Protein AF-A0A164MFM6-F1 (afdb_monomer_lite)

pLDDT: mean 70.47, std 14.7, range [38.0, 97.12]

Foldseek 3Di:
DDPDPVVVVVVVVVLVVVVVVCCVVPPPPPPPVVSVVDDDDPPDDDDPDDPPPDPPVPDDDDDDDDDDDPVVVVVLCVVCVVLVHDSVVSVVLLVVLVVPPDPPDDPVNSVVVSVVPDDPPD

Sequence (122 aa):
MSRSKDDTAALARRASEVHAELLAAYGEDWPDHLWNDIRPDDDAVPVDLPPLESSDDVMVPFTAELRIPRAAYERLIARAEEAGLERDELLSEWITAEASADDTVSRDEILALLARRQPRTA

Structure (mmCIF, N/CA/C/O backbone):
data_AF-A0A164MFM6-F1
#
_entry.id   AF-A0A164MFM6-F1
#
loop_
_atom_site.group_PDB
_atom_site.id
_atom_site.type_symbol
_atom_site.label_atom_id
_atom_site.label_alt_id
_atom_site.label_comp_id
_atom_site.label_asym_id
_atom_site.label_entity_id
_atom_site.label_seq_id
_atom_site.pdbx_PDB_ins_code
_atom_site.Cartn_x
_atom_site.Cartn_y
_atom_site.Cartn_z
_atom_site.occupancy
_atom_site.B_iso_or_equiv
_atom_site.auth_seq_id
_atom_site.auth_comp_id
_atom_site.auth_asym_id
_atom_site.auth_atom_id
_atom_site.pdbx_PDB_model_num
ATOM 1 N N . MET A 1 1 ? 34.335 11.923 -47.492 1.00 46.66 1 MET A N 1
ATOM 2 C CA . MET A 1 1 ? 33.486 12.035 -46.290 1.00 46.66 1 MET A CA 1
ATOM 3 C C . MET A 1 1 ? 32.034 11.803 -46.687 1.00 46.66 1 MET A C 1
ATOM 5 O O . MET A 1 1 ? 31.356 12.748 -47.061 1.00 46.66 1 MET A O 1
ATOM 9 N N . SER A 1 2 ? 31.580 10.552 -46.635 1.00 50.47 2 SER A N 1
ATOM 10 C CA . SER A 1 2 ? 30.169 10.183 -46.796 1.00 50.47 2 SER A CA 1
ATOM 11 C C . SER A 1 2 ? 29.868 9.135 -45.730 1.00 50.47 2 SER A C 1
ATOM 13 O O . SER A 1 2 ? 29.959 7.946 -46.005 1.00 50.47 2 SER A O 1
ATOM 15 N N . ARG A 1 3 ? 29.614 9.575 -44.489 1.00 52.09 3 ARG A N 1
ATOM 16 C CA . ARG A 1 3 ? 28.933 8.717 -43.507 1.00 52.09 3 ARG A CA 1
ATOM 17 C C . ARG A 1 3 ? 27.535 8.494 -44.076 1.00 52.09 3 ARG A C 1
ATOM 19 O O . ARG A 1 3 ? 26.834 9.468 -44.359 1.00 52.09 3 ARG A O 1
ATOM 26 N N . SER A 1 4 ? 27.264 7.249 -44.453 1.00 55.53 4 SER A N 1
ATOM 27 C CA . SER A 1 4 ? 26.206 6.901 -45.393 1.00 55.53 4 SER A CA 1
ATOM 28 C C . SER A 1 4 ? 24.847 7.146 -44.747 1.00 55.53 4 SER A C 1
ATOM 30 O O . SER A 1 4 ? 24.662 6.858 -43.568 1.00 55.53 4 SER A O 1
ATOM 32 N N . LYS A 1 5 ? 23.867 7.633 -45.517 1.00 56.69 5 LYS A N 1
ATOM 33 C CA . LYS A 1 5 ? 22.455 7.667 -45.086 1.00 56.69 5 LYS A CA 1
ATOM 34 C C . LYS A 1 5 ? 21.973 6.289 -44.607 1.00 56.69 5 LYS A C 1
ATOM 36 O O . LYS A 1 5 ? 21.053 6.217 -43.798 1.00 56.69 5 LYS A O 1
ATOM 41 N N . ASP A 1 6 ? 22.619 5.230 -45.088 1.00 60.97 6 ASP A N 1
ATOM 42 C CA . ASP A 1 6 ? 22.355 3.849 -44.701 1.00 60.97 6 ASP A CA 1
ATOM 43 C C . ASP A 1 6 ? 22.741 3.562 -43.242 1.00 60.97 6 ASP A C 1
ATOM 45 O O . ASP A 1 6 ? 21.993 2.872 -42.553 1.00 60.97 6 ASP A O 1
ATOM 49 N N . ASP A 1 7 ? 23.825 4.158 -42.730 1.00 61.69 7 ASP A N 1
ATOM 50 C CA . ASP A 1 7 ? 24.258 3.976 -41.335 1.00 61.69 7 ASP A CA 1
ATOM 51 C C . ASP A 1 7 ? 23.264 4.639 -40.373 1.00 61.69 7 ASP A C 1
ATOM 53 O O . ASP A 1 7 ? 22.896 4.078 -39.345 1.00 61.69 7 ASP A O 1
ATOM 57 N N . THR A 1 8 ? 22.748 5.815 -40.744 1.00 60.34 8 THR A N 1
ATOM 58 C CA . THR A 1 8 ? 21.744 6.537 -39.945 1.00 60.34 8 THR A CA 1
ATOM 59 C C . THR A 1 8 ? 20.392 5.819 -39.941 1.00 60.34 8 THR A C 1
ATOM 61 O O . THR A 1 8 ? 19.705 5.793 -38.922 1.00 60.34 8 THR A O 1
ATOM 64 N N . ALA A 1 9 ? 20.005 5.206 -41.064 1.00 69.75 9 ALA A N 1
ATOM 65 C CA . ALA A 1 9 ? 18.780 4.415 -41.159 1.00 69.75 9 ALA A CA 1
ATOM 66 C C . ALA A 1 9 ? 18.881 3.087 -40.387 1.00 69.75 9 ALA A C 1
ATOM 68 O O . ALA A 1 9 ? 17.906 2.664 -39.762 1.00 69.75 9 ALA A O 1
ATOM 69 N N . ALA A 1 10 ? 20.055 2.448 -40.396 1.00 70.00 10 ALA A N 1
ATOM 70 C CA . ALA A 1 10 ? 20.328 1.256 -39.599 1.00 70.00 10 ALA A CA 1
ATOM 71 C C . ALA A 1 10 ? 20.304 1.563 -38.092 1.00 70.00 10 ALA A C 1
ATOM 73 O O . ALA A 1 10 ? 19.692 0.817 -37.328 1.00 70.00 10 ALA A O 1
ATOM 74 N N . LEU A 1 11 ? 20.879 2.698 -37.679 1.00 65.69 11 LEU A N 1
ATOM 75 C CA . LEU A 1 11 ? 20.837 3.178 -36.296 1.00 65.69 11 LEU A CA 1
ATOM 76 C C . LEU A 1 11 ? 19.398 3.444 -35.829 1.00 65.69 11 LEU A C 1
ATOM 78 O O . LEU A 1 11 ? 18.997 2.992 -34.761 1.00 65.69 11 LEU A O 1
ATOM 82 N N . ALA A 1 12 ? 18.596 4.124 -36.655 1.00 68.88 12 ALA A N 1
ATOM 83 C CA . ALA A 1 12 ? 17.199 4.418 -36.341 1.00 68.88 12 ALA A CA 1
ATOM 84 C C . ALA A 1 12 ? 16.348 3.144 -36.201 1.00 68.88 12 ALA A C 1
ATOM 86 O O . ALA A 1 12 ? 15.500 3.065 -35.314 1.00 68.88 12 ALA A O 1
ATOM 87 N N . ARG A 1 13 ? 16.597 2.128 -37.040 1.00 73.62 13 ARG A N 1
ATOM 88 C CA . ARG A 1 13 ? 15.955 0.812 -36.902 1.00 73.62 13 ARG A CA 1
ATOM 89 C C . ARG A 1 13 ? 16.326 0.136 -35.591 1.00 73.62 13 ARG A C 1
ATOM 91 O O . ARG A 1 13 ? 15.434 -0.274 -34.861 1.00 73.62 13 ARG A O 1
ATOM 98 N N . ARG A 1 14 ? 17.618 0.089 -35.269 1.00 69.69 14 ARG A N 1
ATOM 99 C CA . ARG A 1 14 ? 18.115 -0.559 -34.052 1.00 69.69 14 ARG A CA 1
ATOM 100 C C . ARG A 1 14 ? 17.609 0.130 -32.784 1.00 69.69 14 ARG A C 1
ATOM 102 O O . ARG A 1 14 ? 17.203 -0.541 -31.845 1.00 69.69 14 ARG A O 1
ATOM 109 N N . ALA A 1 15 ? 17.556 1.461 -32.780 1.00 69.12 15 ALA A N 1
ATOM 110 C CA . ALA A 1 15 ? 16.955 2.231 -31.695 1.00 69.12 15 ALA A CA 1
ATOM 111 C C . ALA A 1 15 ? 15.452 1.928 -31.546 1.00 69.12 15 ALA A C 1
ATOM 113 O O . ALA A 1 15 ? 14.964 1.759 -30.434 1.00 69.12 15 ALA A O 1
ATOM 114 N N . SER A 1 16 ? 14.723 1.799 -32.660 1.00 71.88 16 SER A N 1
ATOM 115 C CA . SER A 1 16 ? 13.300 1.442 -32.638 1.00 71.88 16 SER A CA 1
ATOM 116 C C . SER A 1 16 ? 13.042 0.012 -32.154 1.00 71.88 16 SER A C 1
ATOM 118 O O . SER A 1 16 ? 12.014 -0.225 -31.525 1.00 71.88 16 SER A O 1
ATOM 120 N N . GLU A 1 17 ? 13.934 -0.932 -32.456 1.00 78.94 17 GLU A N 1
ATOM 121 C CA . GLU A 1 17 ? 13.852 -2.323 -31.989 1.00 78.94 17 GLU A CA 1
ATOM 122 C C . GLU A 1 17 ? 14.090 -2.401 -30.476 1.00 78.94 17 GLU A C 1
ATOM 124 O O . GLU A 1 17 ? 13.264 -2.963 -29.763 1.00 78.94 17 GLU A O 1
ATOM 129 N N . VAL A 1 18 ? 15.129 -1.727 -29.969 1.00 73.00 18 VAL A N 1
ATOM 130 C CA . VAL A 1 18 ? 15.401 -1.625 -28.523 1.00 73.00 18 VAL A CA 1
ATOM 131 C C . VAL A 1 18 ? 14.237 -0.962 -27.784 1.00 73.00 18 VAL A C 1
ATOM 133 O O . VAL A 1 18 ? 13.828 -1.427 -26.726 1.00 73.00 18 VAL A O 1
ATOM 136 N N . HIS A 1 19 ? 13.655 0.096 -28.349 1.00 66.62 19 HIS A N 1
ATOM 137 C CA . HIS A 1 19 ? 12.483 0.752 -27.770 1.00 66.62 19 HIS A CA 1
ATOM 138 C C . HIS A 1 19 ? 11.270 -0.186 -27.681 1.00 66.62 19 HIS A C 1
ATOM 140 O O . HIS A 1 19 ? 10.581 -0.214 -26.665 1.00 66.62 19 HIS A O 1
ATOM 146 N N . ALA A 1 20 ? 11.022 -0.980 -28.726 1.00 75.31 20 ALA A N 1
ATOM 147 C CA . ALA A 1 20 ? 9.937 -1.955 -28.725 1.00 75.31 20 ALA A CA 1
ATOM 148 C C . ALA A 1 20 ? 10.168 -3.076 -27.696 1.00 75.31 20 ALA A C 1
ATOM 150 O O . ALA A 1 20 ? 9.217 -3.497 -27.043 1.00 75.31 20 ALA A O 1
ATOM 151 N N . GLU A 1 21 ? 11.412 -3.529 -27.519 1.00 73.44 21 GLU A N 1
ATOM 152 C CA . GLU A 1 21 ? 11.780 -4.507 -26.487 1.00 73.44 21 GLU A CA 1
ATOM 153 C C . GLU A 1 21 ? 11.593 -3.947 -25.070 1.00 73.44 21 GLU A C 1
ATOM 155 O O . GLU A 1 21 ? 11.041 -4.633 -24.212 1.00 73.44 21 GLU A O 1
ATOM 160 N N . LEU A 1 22 ? 11.978 -2.688 -24.832 1.00 67.50 22 LEU A N 1
ATOM 161 C CA . LEU A 1 22 ? 11.794 -2.017 -23.541 1.00 67.50 22 LEU A CA 1
ATOM 162 C C . LEU A 1 22 ? 10.310 -1.818 -23.207 1.00 67.50 22 LEU A C 1
ATOM 164 O O . LEU A 1 22 ? 9.888 -2.150 -22.102 1.00 67.50 22 LEU A O 1
ATOM 168 N N . LEU A 1 23 ? 9.496 -1.364 -24.164 1.00 69.94 23 LEU A N 1
ATOM 169 C CA . LEU A 1 23 ? 8.045 -1.253 -23.975 1.00 69.94 23 LEU A CA 1
ATOM 170 C C . LEU A 1 23 ? 7.384 -2.618 -23.744 1.00 69.94 23 LEU A C 1
ATOM 172 O O . LEU A 1 23 ? 6.470 -2.730 -22.931 1.00 69.94 23 LEU A O 1
ATOM 176 N N . ALA A 1 24 ? 7.847 -3.669 -24.427 1.00 72.88 24 ALA A N 1
ATOM 177 C CA . ALA A 1 24 ? 7.333 -5.022 -24.228 1.00 72.88 24 ALA A CA 1
ATOM 178 C C . ALA A 1 24 ? 7.707 -5.603 -22.853 1.00 72.88 24 ALA A C 1
ATOM 180 O O . ALA A 1 24 ? 6.934 -6.384 -22.300 1.00 72.88 24 ALA A O 1
ATOM 181 N N . ALA A 1 25 ? 8.871 -5.236 -22.309 1.00 68.25 25 ALA A N 1
ATOM 182 C CA . ALA A 1 25 ? 9.353 -5.715 -21.016 1.00 68.25 25 ALA A CA 1
ATOM 183 C C . ALA A 1 25 ? 8.792 -4.926 -19.818 1.00 68.25 25 ALA A C 1
ATOM 185 O O . ALA A 1 25 ? 8.516 -5.528 -18.784 1.00 68.25 25 ALA A O 1
ATOM 186 N N . TYR A 1 26 ? 8.621 -3.605 -19.949 1.00 67.25 26 TYR A N 1
ATOM 187 C CA . TYR A 1 26 ? 8.269 -2.706 -18.839 1.00 67.25 26 TYR A CA 1
ATOM 188 C C . TYR A 1 26 ? 6.866 -2.077 -18.943 1.00 67.25 26 TYR A C 1
ATOM 190 O O . TYR A 1 26 ? 6.417 -1.446 -17.990 1.00 67.25 26 TYR A O 1
ATOM 198 N N . GLY A 1 27 ? 6.141 -2.283 -20.050 1.00 65.69 27 GLY A N 1
ATOM 199 C CA . GLY A 1 27 ? 4.751 -1.844 -20.218 1.00 65.69 27 GLY A CA 1
ATOM 200 C C . GLY A 1 27 ? 4.566 -0.327 -20.368 1.00 65.69 27 GLY A C 1
ATOM 201 O O . GLY A 1 27 ? 5.515 0.412 -20.622 1.00 65.69 27 GLY A O 1
ATOM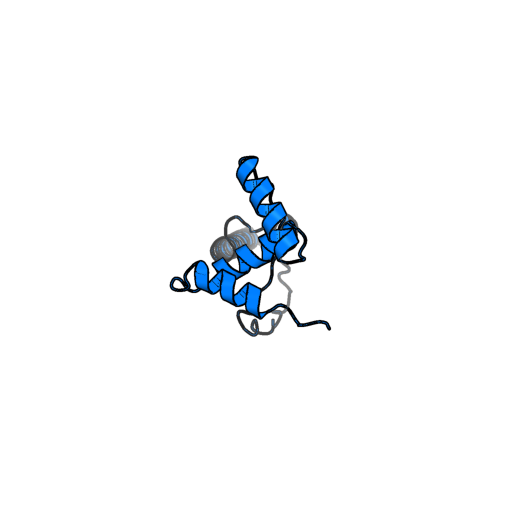 202 N N . GLU A 1 28 ? 3.320 0.140 -20.216 1.00 60.06 28 GLU A N 1
ATOM 203 C CA . GLU A 1 28 ? 2.938 1.567 -20.307 1.00 60.06 28 GLU A CA 1
ATOM 204 C C . GLU A 1 28 ? 3.529 2.438 -19.181 1.00 60.06 28 GLU A C 1
ATOM 206 O O . GLU A 1 28 ? 3.520 3.662 -19.286 1.00 60.06 28 GLU A O 1
ATOM 211 N N . ASP A 1 29 ? 4.072 1.817 -18.129 1.00 59.53 29 ASP A N 1
ATOM 212 C CA . ASP A 1 29 ? 4.752 2.506 -17.027 1.00 59.53 29 ASP A CA 1
ATOM 213 C C . ASP A 1 29 ? 6.198 2.898 -17.375 1.00 59.53 29 ASP A C 1
ATOM 215 O O . ASP A 1 29 ? 6.868 3.572 -16.585 1.00 59.53 29 ASP A O 1
ATOM 219 N N . TRP A 1 30 ? 6.699 2.507 -18.556 1.00 60.56 30 TRP A N 1
ATOM 220 C CA . TRP A 1 30 ? 7.990 2.981 -19.033 1.00 60.56 30 TRP A CA 1
ATOM 221 C C . TRP A 1 30 ? 7.947 4.507 -19.217 1.00 60.56 30 TRP A C 1
ATOM 223 O O . TRP A 1 30 ? 7.114 5.029 -19.960 1.00 60.56 30 TRP A O 1
ATOM 233 N N . PRO A 1 31 ? 8.844 5.265 -18.570 1.00 63.75 31 PRO A N 1
ATOM 234 C CA . PRO A 1 31 ? 8.869 6.709 -18.718 1.00 63.75 31 PRO A CA 1
ATOM 235 C C . PRO A 1 31 ? 9.359 7.095 -20.121 1.00 63.75 31 PRO A C 1
ATOM 237 O O . PRO A 1 31 ? 10.554 7.290 -20.344 1.00 63.75 31 PRO A O 1
ATOM 240 N N . ASP A 1 32 ? 8.420 7.297 -21.050 1.00 62.09 32 ASP A N 1
ATOM 241 C CA . ASP A 1 32 ? 8.661 7.737 -22.437 1.00 62.09 32 ASP A CA 1
ATOM 242 C C . ASP A 1 32 ? 9.593 8.958 -22.536 1.00 62.09 32 ASP A C 1
ATOM 244 O O . ASP A 1 32 ? 10.319 9.141 -23.514 1.00 62.09 32 ASP A O 1
ATOM 248 N N . HIS A 1 33 ? 9.613 9.807 -21.504 1.00 61.56 33 HIS A N 1
ATOM 249 C CA . HIS A 1 33 ? 10.486 10.975 -21.453 1.00 61.56 33 HIS A CA 1
ATOM 250 C C . HIS A 1 33 ? 11.980 10.627 -21.347 1.00 61.56 33 HIS A C 1
ATOM 252 O O . HIS A 1 33 ? 12.787 11.396 -21.864 1.00 61.56 33 HIS A O 1
ATOM 258 N N . LEU A 1 34 ? 12.354 9.479 -20.764 1.00 59.81 34 LEU A N 1
ATOM 259 C CA . LEU A 1 34 ? 13.752 9.029 -20.707 1.00 59.81 34 LEU A CA 1
ATOM 260 C C . LEU A 1 34 ? 14.300 8.694 -22.097 1.00 59.81 34 LEU A C 1
ATOM 262 O O . LEU A 1 34 ? 15.492 8.861 -22.341 1.00 59.81 34 LEU A O 1
ATOM 266 N N . TRP A 1 35 ? 13.437 8.288 -23.034 1.00 61.66 35 TRP A N 1
ATOM 267 C CA . TRP A 1 35 ? 13.843 8.002 -24.410 1.00 61.66 35 TRP A CA 1
ATOM 268 C C . TRP A 1 35 ? 14.382 9.235 -25.139 1.00 61.66 35 TRP A C 1
ATOM 270 O O . TRP A 1 35 ? 15.304 9.128 -25.945 1.00 61.66 35 TRP A O 1
ATOM 280 N N . ASN A 1 36 ? 13.864 10.422 -24.811 1.00 63.06 36 ASN A N 1
ATOM 281 C CA . ASN A 1 36 ? 14.306 11.675 -25.427 1.00 63.06 36 ASN A CA 1
ATOM 282 C C . ASN A 1 36 ? 15.726 12.084 -25.003 1.00 63.06 36 ASN A C 1
ATOM 284 O O . ASN A 1 36 ? 16.396 12.810 -25.741 1.00 63.06 36 ASN A O 1
ATOM 288 N N . ASP A 1 37 ? 16.185 11.604 -23.845 1.00 59.75 37 ASP A N 1
ATOM 289 C CA . ASP A 1 37 ? 17.507 11.907 -23.293 1.00 59.75 37 ASP A CA 1
ATOM 290 C C . ASP A 1 37 ? 18.546 10.816 -23.603 1.00 59.75 37 ASP A C 1
ATOM 292 O O . ASP A 1 37 ? 19.749 11.034 -23.423 1.00 59.75 37 ASP A O 1
ATOM 296 N N . ILE A 1 38 ? 18.115 9.662 -24.127 1.00 63.03 38 ILE A N 1
ATOM 297 C CA . ILE A 1 38 ? 19.020 8.594 -24.551 1.00 63.03 38 ILE A CA 1
ATOM 298 C C . ILE A 1 38 ? 19.773 9.041 -25.805 1.00 63.03 38 ILE A C 1
ATOM 300 O O . ILE A 1 38 ? 19.228 9.171 -26.902 1.00 63.03 38 ILE A O 1
ATOM 304 N N . ARG A 1 39 ? 21.080 9.243 -25.641 1.00 63.59 39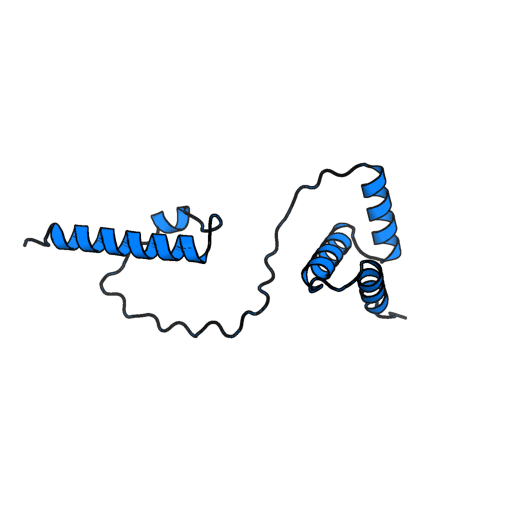 ARG A N 1
ATOM 305 C CA . ARG A 1 39 ? 22.018 9.383 -26.753 1.00 63.59 39 ARG A CA 1
ATOM 306 C C . ARG A 1 39 ? 22.757 8.059 -26.918 1.00 63.59 39 ARG A C 1
ATOM 308 O O . ARG A 1 39 ? 23.585 7.756 -26.061 1.00 63.59 39 ARG A O 1
ATOM 315 N N . PRO A 1 40 ? 22.462 7.266 -27.964 1.00 60.72 40 PRO A N 1
ATOM 316 C CA . PRO A 1 40 ? 23.231 6.062 -28.231 1.00 60.72 40 PRO A CA 1
ATOM 317 C C . PRO A 1 40 ? 24.684 6.456 -28.509 1.00 60.72 40 PRO A C 1
ATOM 319 O O . PRO A 1 40 ? 24.953 7.314 -29.352 1.00 60.72 40 PRO A O 1
ATOM 322 N N . ASP A 1 41 ? 25.599 5.865 -27.749 1.00 69.88 41 ASP A N 1
ATOM 323 C CA . ASP A 1 41 ? 27.037 5.989 -27.950 1.00 69.88 41 ASP A CA 1
ATOM 324 C C . ASP A 1 41 ? 27.521 4.742 -28.696 1.00 69.88 41 ASP A C 1
ATOM 326 O O . ASP A 1 41 ? 27.554 3.644 -28.140 1.00 69.88 41 ASP A O 1
ATOM 330 N N . ASP A 1 42 ? 27.845 4.913 -29.979 1.00 64.00 42 ASP A N 1
ATOM 331 C CA . ASP A 1 42 ? 28.276 3.828 -30.869 1.00 64.00 42 ASP A CA 1
ATOM 332 C C . ASP A 1 42 ? 29.658 3.260 -30.494 1.00 64.00 42 ASP A C 1
ATOM 334 O O . ASP A 1 42 ? 30.001 2.157 -30.924 1.00 64.00 42 ASP A O 1
ATOM 338 N N . ASP A 1 43 ? 30.436 3.988 -29.686 1.00 69.75 43 ASP A N 1
ATOM 339 C CA . ASP A 1 43 ? 31.757 3.573 -29.207 1.00 69.75 43 ASP A CA 1
ATOM 340 C C . ASP A 1 43 ? 31.705 2.994 -27.777 1.00 69.75 43 ASP A C 1
ATOM 342 O O . ASP A 1 43 ? 32.740 2.620 -27.211 1.00 69.75 43 ASP A O 1
ATOM 346 N N . ALA A 1 44 ? 30.512 2.896 -27.177 1.00 67.25 44 ALA A N 1
ATOM 347 C CA . ALA A 1 44 ? 30.353 2.370 -25.829 1.00 67.25 44 ALA A CA 1
ATOM 348 C C . ALA A 1 44 ? 30.738 0.886 -25.760 1.00 67.25 44 ALA A C 1
ATOM 350 O O . ALA A 1 44 ? 30.204 0.022 -26.460 1.00 67.25 44 ALA A O 1
ATOM 351 N N . VAL A 1 45 ? 31.665 0.579 -24.854 1.00 65.81 45 VAL A N 1
ATOM 352 C CA . VAL A 1 45 ? 32.027 -0.800 -24.522 1.00 65.81 45 VAL A CA 1
ATOM 353 C C . VAL A 1 45 ? 30.831 -1.454 -23.814 1.00 65.81 45 VAL A C 1
ATOM 355 O O . VAL A 1 45 ? 30.234 -0.805 -22.951 1.00 65.81 45 VAL A O 1
ATOM 358 N N . PRO A 1 46 ? 30.476 -2.715 -24.137 1.00 67.81 46 PRO A N 1
ATOM 359 C CA . PRO A 1 46 ? 29.407 -3.430 -23.450 1.00 67.81 46 PRO A CA 1
ATOM 360 C C . PRO A 1 46 ? 29.579 -3.350 -21.933 1.00 67.81 46 PRO A C 1
ATOM 362 O O . PRO A 1 46 ? 30.625 -3.726 -21.400 1.00 67.81 46 PRO A O 1
ATOM 365 N N . VAL A 1 47 ? 28.560 -2.833 -21.250 1.00 67.75 47 VAL A N 1
ATOM 366 C CA . VAL A 1 47 ? 28.538 -2.799 -19.789 1.00 67.75 47 VAL A CA 1
ATOM 367 C C . VAL A 1 47 ? 28.131 -4.185 -19.315 1.00 67.75 47 VAL A C 1
ATOM 369 O O . VAL A 1 47 ? 27.018 -4.631 -19.587 1.00 67.75 47 VAL A O 1
ATOM 372 N N . ASP A 1 48 ? 29.045 -4.865 -18.628 1.00 61.00 48 ASP A N 1
ATOM 373 C CA . ASP A 1 48 ? 28.752 -6.133 -17.966 1.00 61.00 48 ASP A CA 1
ATOM 374 C C . ASP A 1 48 ? 27.929 -5.821 -16.713 1.00 61.00 48 ASP A C 1
ATOM 376 O O . ASP A 1 48 ? 28.458 -5.434 -15.667 1.00 61.00 48 ASP A O 1
ATOM 380 N N . LEU A 1 49 ? 26.606 -5.851 -16.868 1.00 62.88 49 LEU A N 1
ATOM 381 C CA . LEU A 1 49 ? 25.694 -5.694 -15.749 1.00 62.88 49 LEU A CA 1
ATOM 382 C C . LEU A 1 49 ? 25.665 -7.019 -14.987 1.00 62.88 49 LEU A C 1
ATOM 384 O O . LEU A 1 49 ? 25.469 -8.064 -15.616 1.00 62.88 49 LEU A O 1
ATOM 388 N N . PRO A 1 50 ? 25.835 -7.004 -13.653 1.00 53.12 50 PRO A N 1
ATOM 389 C CA . PRO A 1 50 ? 25.614 -8.211 -12.882 1.00 53.12 50 PRO A CA 1
ATOM 390 C C . PRO A 1 50 ? 24.197 -8.720 -13.189 1.00 53.12 50 PRO A C 1
ATOM 392 O O . PRO A 1 50 ? 23.271 -7.905 -13.296 1.00 53.12 50 PRO A O 1
ATOM 395 N N . PRO A 1 51 ? 24.011 -10.040 -13.376 1.00 57.59 51 PRO A N 1
ATOM 396 C CA . PRO A 1 51 ? 22.674 -10.599 -13.487 1.00 57.59 51 PRO A CA 1
ATOM 397 C C . PRO A 1 51 ? 21.879 -10.130 -12.271 1.00 57.59 51 PRO A C 1
ATOM 399 O O . PRO A 1 51 ? 22.421 -10.120 -11.168 1.00 57.59 51 PRO A O 1
ATOM 402 N N . LEU A 1 52 ? 20.632 -9.700 -12.486 1.00 55.84 52 LEU A N 1
ATOM 403 C CA . LEU A 1 52 ? 19.731 -9.344 -11.392 1.00 55.84 52 LEU A CA 1
ATOM 404 C C . LEU A 1 52 ? 19.672 -10.554 -10.453 1.00 55.84 52 LEU A C 1
ATOM 406 O O . LEU A 1 52 ? 19.102 -11.592 -10.800 1.00 55.84 52 LEU A O 1
ATOM 410 N N . GLU A 1 53 ? 20.373 -10.460 -9.324 1.00 52.94 53 GLU A N 1
ATOM 411 C CA . GLU A 1 53 ? 20.339 -11.481 -8.291 1.00 52.94 53 GLU A CA 1
ATOM 412 C C . GLU A 1 53 ? 18.925 -11.450 -7.727 1.00 52.94 53 GLU A C 1
ATOM 414 O O . GLU A 1 53 ? 18.542 -10.476 -7.093 1.00 52.94 53 GLU A O 1
ATOM 419 N N . SER A 1 54 ? 18.165 -12.495 -8.059 1.00 50.75 54 SER A N 1
ATOM 420 C CA . SER A 1 54 ? 16.793 -12.757 -7.632 1.00 50.75 54 SER A CA 1
ATOM 421 C C . SER A 1 54 ? 15.743 -11.690 -7.966 1.00 50.75 54 SER A C 1
ATOM 423 O O . SER A 1 54 ? 15.955 -10.485 -8.020 1.00 50.75 54 SER A O 1
ATOM 425 N N . SER A 1 55 ? 14.530 -12.182 -8.195 1.00 53.25 55 SER A N 1
ATOM 426 C CA . SER A 1 55 ? 13.281 -11.437 -8.083 1.00 53.25 55 SER A CA 1
ATOM 427 C C . SER A 1 55 ? 13.062 -11.009 -6.627 1.00 53.25 55 SER A C 1
ATOM 429 O O . SER A 1 55 ? 12.095 -11.434 -5.998 1.00 53.25 55 SER A O 1
ATOM 431 N N . ASP A 1 56 ? 14.008 -10.276 -6.047 1.00 51.03 56 ASP A N 1
ATOM 432 C CA . ASP A 1 56 ? 13.800 -9.658 -4.750 1.00 51.03 56 ASP A CA 1
ATOM 433 C C . ASP A 1 56 ? 12.567 -8.771 -4.904 1.00 51.03 56 ASP A C 1
ATOM 435 O O . ASP A 1 56 ? 12.500 -7.973 -5.841 1.00 51.03 56 ASP A O 1
ATOM 439 N N . ASP A 1 57 ? 11.565 -8.974 -4.046 1.00 57.22 57 ASP A N 1
ATOM 440 C CA . ASP A 1 57 ? 10.343 -8.176 -4.015 1.00 57.22 57 ASP A CA 1
ATOM 441 C C . ASP A 1 57 ? 10.731 -6.701 -3.847 1.00 57.22 57 ASP A C 1
ATOM 443 O O . ASP A 1 57 ? 10.959 -6.201 -2.741 1.00 57.22 57 ASP A O 1
ATOM 447 N N . VAL A 1 58 ? 10.878 -5.996 -4.971 1.00 64.88 58 VAL A N 1
ATOM 448 C CA . VAL A 1 58 ? 11.207 -4.577 -4.974 1.00 64.88 58 VAL A CA 1
ATOM 449 C C . VAL A 1 58 ? 9.963 -3.850 -4.493 1.00 64.88 58 VAL A C 1
ATOM 451 O O . VAL A 1 58 ? 9.000 -3.666 -5.234 1.00 64.88 58 VAL A O 1
ATOM 454 N N . MET A 1 59 ? 9.981 -3.438 -3.228 1.00 65.19 59 MET A N 1
ATOM 455 C CA . MET A 1 59 ? 8.906 -2.645 -2.647 1.00 65.19 59 MET A CA 1
ATOM 456 C C . MET A 1 59 ? 8.873 -1.271 -3.322 1.00 65.19 59 MET A C 1
ATOM 458 O O . MET A 1 59 ? 9.745 -0.431 -3.089 1.00 65.19 59 MET A O 1
ATOM 462 N N . VAL A 1 60 ? 7.859 -1.033 -4.153 1.00 75.06 60 VAL A 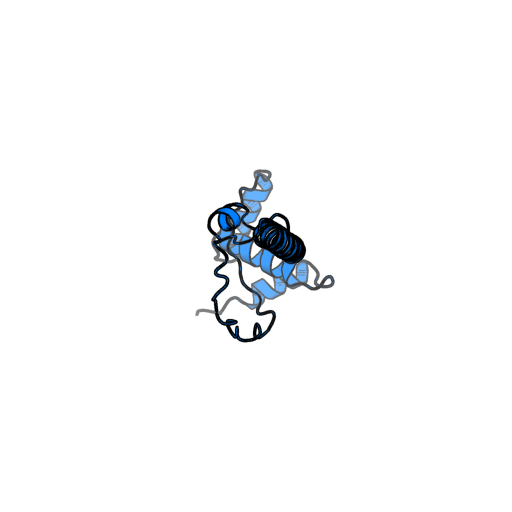N 1
ATOM 463 C CA . VAL A 1 60 ? 7.629 0.263 -4.801 1.00 75.06 60 VAL A CA 1
ATOM 464 C C . VAL A 1 60 ? 6.615 1.060 -3.974 1.00 75.06 60 VAL A C 1
ATOM 466 O O . VAL A 1 60 ? 5.439 0.692 -3.937 1.00 75.06 60 VAL A O 1
ATOM 469 N N . PRO A 1 61 ? 7.020 2.154 -3.298 1.00 76.44 61 PRO A N 1
ATOM 470 C CA . PRO A 1 61 ? 6.071 3.007 -2.602 1.00 76.44 61 PRO A CA 1
ATOM 471 C C . PRO A 1 61 ? 5.251 3.808 -3.619 1.00 76.44 61 PRO A C 1
ATOM 473 O O . PRO A 1 61 ? 5.809 4.481 -4.486 1.00 76.44 61 PRO A O 1
ATOM 476 N N . PHE A 1 62 ? 3.927 3.789 -3.483 1.00 81.31 62 PHE A N 1
ATOM 477 C CA . PHE A 1 62 ? 3.036 4.655 -4.251 1.00 81.31 62 PHE A CA 1
ATOM 478 C C . PHE A 1 62 ? 1.953 5.253 -3.352 1.00 81.31 62 PHE A C 1
ATOM 480 O O . PHE A 1 62 ? 1.564 4.670 -2.341 1.00 81.31 62 PHE A O 1
ATOM 487 N N . THR A 1 63 ? 1.460 6.430 -3.735 1.00 84.75 63 THR A N 1
ATOM 488 C CA . THR A 1 63 ? 0.385 7.131 -3.024 1.00 84.75 63 THR A CA 1
ATOM 489 C C . THR A 1 63 ? -0.876 7.112 -3.874 1.00 84.75 63 THR A C 1
ATOM 491 O O . THR A 1 63 ? -0.836 7.494 -5.042 1.00 84.75 63 THR A O 1
ATOM 494 N N . ALA A 1 64 ? -2.005 6.710 -3.288 1.00 82.81 64 ALA A N 1
ATOM 495 C CA . ALA A 1 64 ? -3.300 6.668 -3.961 1.00 82.81 64 ALA A CA 1
ATOM 496 C C . ALA A 1 64 ? -4.362 7.490 -3.223 1.00 82.81 64 ALA A C 1
ATOM 498 O O . ALA A 1 64 ? -4.433 7.493 -1.994 1.00 82.81 64 ALA A O 1
ATOM 499 N N . GLU A 1 65 ? -5.241 8.143 -3.985 1.00 89.69 65 GLU A N 1
ATOM 500 C CA . GLU A 1 65 ? -6.450 8.767 -3.449 1.00 89.69 65 GLU A CA 1
ATOM 501 C C . GLU A 1 65 ? -7.617 7.771 -3.467 1.00 89.69 65 GLU A C 1
ATOM 503 O O . GLU A 1 65 ? -8.023 7.282 -4.521 1.00 89.69 65 GLU A O 1
ATOM 508 N N . LEU A 1 66 ? -8.204 7.499 -2.299 1.00 87.06 66 LEU A N 1
ATOM 509 C CA . LEU A 1 66 ? -9.336 6.582 -2.151 1.00 87.06 66 LEU A CA 1
ATOM 510 C C . LEU A 1 66 ? -10.624 7.336 -1.811 1.00 87.06 66 LEU A C 1
ATOM 512 O O . LEU A 1 66 ? -10.680 8.127 -0.869 1.00 87.06 66 LEU A O 1
ATOM 516 N N . ARG A 1 67 ? -11.705 7.029 -2.536 1.00 92.75 67 ARG A N 1
ATOM 517 C CA . ARG A 1 67 ? -13.064 7.479 -2.196 1.00 92.75 67 ARG A CA 1
ATOM 518 C C . ARG A 1 67 ? -13.863 6.311 -1.644 1.00 92.75 67 ARG A C 1
ATOM 520 O O . ARG A 1 67 ? -14.276 5.431 -2.393 1.00 92.75 67 ARG A O 1
ATOM 527 N N . ILE A 1 68 ? -14.111 6.326 -0.339 1.00 91.50 68 ILE A N 1
ATOM 528 C CA . ILE A 1 68 ? -14.881 5.287 0.350 1.00 91.50 68 ILE A CA 1
ATOM 529 C C . ILE A 1 68 ? -16.080 5.883 1.097 1.00 91.50 68 ILE A C 1
ATOM 531 O O . ILE A 1 68 ? -16.042 7.051 1.495 1.00 91.50 68 ILE A O 1
ATOM 535 N N . PRO A 1 69 ? -17.158 5.107 1.323 1.00 97.12 69 PRO A N 1
ATOM 536 C CA . PRO A 1 69 ? -18.268 5.554 2.154 1.00 97.12 69 PRO A CA 1
ATOM 537 C C . PRO A 1 69 ? -17.794 5.914 3.564 1.00 97.12 69 PRO A C 1
ATOM 539 O O . PRO A 1 69 ? -16.987 5.194 4.153 1.00 97.12 69 PRO A O 1
ATOM 542 N N . ARG A 1 70 ? -18.368 6.968 4.154 1.00 94.62 70 ARG A N 1
ATOM 543 C CA . ARG A 1 70 ? -18.019 7.434 5.508 1.00 94.62 70 ARG A CA 1
ATOM 544 C C . ARG A 1 70 ? -18.033 6.316 6.557 1.00 94.62 70 ARG A C 1
ATOM 546 O O . ARG A 1 70 ? -17.094 6.194 7.329 1.00 94.62 70 ARG A O 1
ATOM 553 N 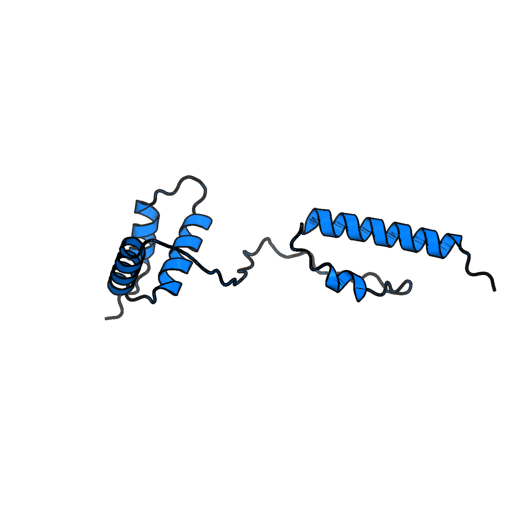N . ALA A 1 71 ? -19.050 5.456 6.534 1.00 95.94 71 ALA A N 1
ATOM 554 C CA . ALA A 1 71 ? -19.143 4.335 7.470 1.00 95.94 71 ALA A CA 1
ATOM 555 C C . ALA A 1 71 ? -17.994 3.318 7.313 1.00 95.94 71 ALA A C 1
ATOM 557 O O . ALA A 1 71 ? -17.623 2.651 8.272 1.00 95.94 71 ALA A O 1
ATOM 558 N N . ALA A 1 72 ? -17.432 3.162 6.109 1.00 93.38 72 ALA A N 1
ATOM 559 C CA . ALA A 1 72 ? -16.257 2.319 5.901 1.00 93.38 72 ALA A CA 1
ATOM 560 C C . ALA A 1 72 ? -14.993 2.985 6.457 1.00 93.38 72 ALA A C 1
ATOM 562 O O . ALA A 1 72 ? -14.203 2.307 7.106 1.00 93.38 72 ALA A O 1
ATOM 563 N N . TYR A 1 73 ? -14.859 4.300 6.269 1.00 92.94 73 TYR A N 1
ATOM 564 C CA . TYR A 1 73 ? -13.769 5.095 6.833 1.00 92.94 73 TYR A CA 1
ATOM 565 C C . TYR A 1 73 ? -13.754 5.061 8.368 1.00 92.94 73 TYR A C 1
ATOM 567 O O . TYR A 1 73 ? -12.722 4.794 8.970 1.00 92.94 73 TYR A O 1
ATOM 575 N N . GLU A 1 74 ? -14.909 5.234 9.013 1.00 96.00 74 GLU A N 1
ATOM 576 C CA . GLU A 1 74 ? -15.026 5.169 10.479 1.00 96.00 74 GLU A CA 1
ATOM 577 C C . GLU A 1 74 ? -14.652 3.781 11.021 1.00 96.00 74 GLU A C 1
ATOM 579 O O . GLU A 1 74 ? -13.930 3.668 12.009 1.00 96.00 74 GLU A O 1
ATOM 584 N N . ARG A 1 75 ? -15.065 2.708 10.333 1.00 93.88 75 ARG A N 1
ATOM 585 C CA . ARG A 1 75 ? -14.645 1.341 10.681 1.00 93.88 75 ARG A CA 1
ATOM 586 C C . ARG A 1 75 ? -13.153 1.093 10.467 1.00 93.88 75 ARG A C 1
ATOM 588 O O . ARG A 1 75 ? -12.605 0.222 11.132 1.00 93.88 75 ARG A O 1
ATOM 595 N N . LEU A 1 76 ? -12.526 1.770 9.506 1.00 92.38 76 LEU A N 1
ATOM 596 C CA . LEU A 1 76 ? -11.086 1.669 9.282 1.00 92.38 76 LEU A CA 1
ATOM 597 C C . LEU A 1 76 ? -10.324 2.331 10.433 1.00 92.38 76 LEU A C 1
ATOM 599 O O . LEU A 1 76 ? -9.413 1.711 10.965 1.00 92.38 76 LEU A O 1
ATOM 603 N N . ILE A 1 77 ? -10.747 3.527 10.860 1.00 95.12 77 ILE A N 1
ATOM 604 C CA . ILE A 1 77 ? -10.159 4.219 12.018 1.00 95.12 77 ILE A CA 1
ATOM 605 C C . ILE A 1 77 ? -10.260 3.352 13.272 1.00 95.12 77 ILE A C 1
ATOM 607 O O . ILE A 1 77 ? -9.244 3.095 13.904 1.00 95.12 77 ILE A O 1
ATOM 611 N N . ALA A 1 78 ? -11.454 2.840 13.587 1.00 94.12 78 ALA A N 1
ATOM 612 C CA . ALA A 1 78 ? -11.648 2.013 14.778 1.00 94.12 78 ALA A CA 1
ATOM 613 C C . ALA A 1 78 ? -10.726 0.780 14.788 1.00 94.12 78 ALA A C 1
ATOM 615 O O . ALA A 1 78 ? -10.150 0.438 15.813 1.00 94.12 78 ALA A O 1
ATOM 616 N N . ARG A 1 79 ? -10.532 0.136 13.630 1.00 92.81 79 ARG A N 1
ATOM 617 C CA . ARG A 1 79 ? -9.613 -1.006 13.505 1.00 92.81 79 ARG A CA 1
ATOM 618 C C . ARG A 1 79 ? -8.145 -0.615 13.633 1.00 92.81 79 ARG A C 1
ATOM 620 O O . ARG A 1 79 ? -7.365 -1.397 14.162 1.00 92.81 79 ARG A O 1
ATOM 627 N N . ALA A 1 80 ? -7.770 0.560 13.136 1.00 92.62 80 ALA A N 1
ATOM 628 C CA . ALA A 1 80 ? -6.412 1.074 13.272 1.00 92.62 80 ALA A CA 1
ATOM 629 C C . ALA A 1 80 ? -6.100 1.353 14.750 1.00 92.62 80 ALA A C 1
ATOM 631 O O . ALA A 1 80 ? -5.081 0.895 15.259 1.00 92.62 80 ALA A O 1
ATOM 632 N N . GLU A 1 81 ? -7.047 1.966 15.468 1.00 93.06 81 GLU A N 1
ATOM 633 C CA . GLU A 1 81 ? -6.970 2.181 16.916 1.00 93.06 81 GLU A CA 1
ATOM 634 C C . GLU A 1 81 ? -6.874 0.859 17.695 1.00 93.06 81 GLU A C 1
ATOM 636 O O . GLU A 1 81 ? -6.015 0.724 18.563 1.00 93.06 81 GLU A O 1
ATOM 641 N N . GLU A 1 82 ? -7.702 -0.139 17.362 1.00 92.81 82 GLU A N 1
ATOM 642 C CA . GLU A 1 82 ? -7.640 -1.481 17.965 1.00 92.81 82 GLU A CA 1
ATOM 643 C C . GLU A 1 82 ? -6.282 -2.166 17.734 1.00 92.81 82 GLU A C 1
ATOM 645 O O . GLU A 1 82 ? -5.779 -2.864 18.616 1.00 92.81 82 GLU A O 1
ATOM 650 N N . ALA A 1 83 ? -5.677 -1.959 16.560 1.00 88.00 83 ALA A N 1
ATOM 651 C CA . ALA A 1 83 ? -4.375 -2.513 16.201 1.00 88.00 83 ALA A CA 1
ATOM 652 C C . ALA A 1 83 ? -3.184 -1.696 16.738 1.00 88.00 83 ALA A C 1
ATOM 654 O O . ALA A 1 83 ? -2.056 -2.191 16.705 1.00 88.00 83 ALA A O 1
ATOM 655 N N . GLY A 1 84 ? -3.419 -0.479 17.243 1.00 91.81 84 GLY A N 1
ATOM 656 C CA . GLY A 1 84 ? -2.371 0.461 17.648 1.00 91.81 84 GLY A CA 1
ATOM 657 C C . GLY A 1 84 ? -1.553 1.012 16.476 1.00 91.81 84 GLY A C 1
ATOM 658 O O . GLY A 1 84 ? -0.389 1.353 16.669 1.00 91.81 84 GLY A O 1
ATOM 659 N N . LEU A 1 85 ? -2.141 1.061 15.277 1.00 91.94 85 LEU A N 1
ATOM 660 C CA . LEU A 1 85 ? -1.501 1.514 14.041 1.00 91.94 85 LEU A CA 1
ATOM 661 C C . LEU A 1 85 ? -2.152 2.796 13.529 1.00 91.94 85 LEU A C 1
ATOM 663 O O . LEU A 1 85 ? -3.325 3.071 13.791 1.00 91.94 85 LEU A O 1
ATOM 667 N N . GLU A 1 86 ? -1.412 3.547 12.722 1.00 93.44 86 GLU A N 1
ATOM 668 C CA . GLU A 1 86 ? -2.006 4.617 11.927 1.00 93.44 86 GLU A CA 1
ATOM 669 C C . GLU A 1 86 ? -2.880 4.035 10.807 1.00 93.44 86 GLU A C 1
ATOM 671 O O . GLU A 1 86 ? -2.655 2.933 10.301 1.00 93.44 86 GLU A O 1
ATOM 676 N N . ARG A 1 87 ? -3.886 4.801 10.372 1.00 92.06 87 ARG A N 1
ATOM 677 C CA . ARG A 1 87 ? -4.831 4.382 9.319 1.00 92.06 87 ARG A CA 1
ATOM 678 C C . ARG A 1 87 ? -4.119 3.888 8.053 1.00 92.06 87 ARG A C 1
ATOM 680 O O . ARG A 1 87 ? -4.523 2.878 7.480 1.00 92.06 87 ARG A O 1
ATOM 687 N N . ASP A 1 88 ? -3.110 4.631 7.605 1.00 90.25 88 ASP A N 1
ATOM 688 C CA . ASP A 1 88 ? -2.405 4.369 6.343 1.00 90.25 88 ASP A CA 1
ATOM 689 C C . ASP A 1 88 ? -1.455 3.174 6.460 1.00 90.25 88 ASP A C 1
ATOM 691 O O . ASP A 1 88 ? -1.290 2.414 5.506 1.00 90.25 88 ASP A O 1
ATOM 695 N N . GLU A 1 89 ? -0.899 2.961 7.652 1.00 89.56 89 GLU A N 1
ATOM 696 C CA . GLU A 1 89 ? -0.078 1.798 7.978 1.00 89.56 89 GLU A CA 1
ATOM 697 C C . GLU A 1 89 ? -0.929 0.526 7.985 1.00 89.56 89 GLU A C 1
ATOM 699 O O . GLU A 1 89 ? -0.597 -0.438 7.298 1.00 89.56 89 GLU A O 1
ATOM 704 N N . LEU A 1 90 ? -2.095 0.558 8.642 1.00 90.56 90 LEU A N 1
ATOM 705 C CA . LEU A 1 90 ? -3.045 -0.554 8.606 1.00 90.56 90 LEU A CA 1
ATOM 706 C C . LEU A 1 90 ? -3.476 -0.885 7.169 1.00 90.56 90 LEU A C 1
ATOM 708 O O . LEU A 1 90 ? -3.577 -2.057 6.811 1.00 90.56 90 LEU A O 1
ATOM 712 N N . LEU A 1 91 ? -3.746 0.131 6.341 1.00 89.94 91 LEU A N 1
ATOM 713 C CA . LEU A 1 91 ? -4.149 -0.079 4.950 1.00 89.94 91 LEU A CA 1
ATOM 714 C C . LEU A 1 91 ? -3.020 -0.718 4.124 1.00 89.94 91 LEU A C 1
ATOM 716 O O . LEU A 1 91 ? -3.280 -1.633 3.346 1.00 89.94 91 LEU A O 1
ATOM 720 N N . SER A 1 92 ? -1.782 -0.261 4.323 1.00 86.62 92 SER A N 1
ATOM 721 C CA . SER A 1 92 ? -0.592 -0.781 3.638 1.00 86.62 92 SER A CA 1
ATOM 722 C C . SER A 1 92 ? -0.311 -2.232 4.021 1.00 86.62 92 SER A C 1
ATOM 724 O O . SER A 1 92 ? -0.096 -3.067 3.145 1.00 86.62 92 SER A O 1
ATOM 726 N N . GLU A 1 93 ? -0.390 -2.560 5.312 1.00 86.56 93 GLU A N 1
ATOM 727 C CA . GLU A 1 93 ? -0.258 -3.933 5.812 1.00 86.56 93 GLU A CA 1
ATOM 728 C C . GLU A 1 93 ? -1.360 -4.837 5.257 1.00 86.56 93 GLU A C 1
ATOM 730 O O . GLU A 1 93 ? -1.096 -5.970 4.863 1.00 86.56 93 GLU A O 1
ATOM 735 N N . TRP A 1 94 ? -2.596 -4.338 5.171 1.00 85.75 94 TRP A N 1
ATOM 736 C CA . TRP A 1 94 ? -3.709 -5.139 4.673 1.00 85.75 94 TRP A CA 1
ATOM 737 C C . TRP A 1 94 ? -3.587 -5.437 3.175 1.00 85.75 94 TRP A C 1
ATOM 739 O O . TRP A 1 94 ? -3.801 -6.574 2.767 1.00 85.75 94 TRP A O 1
ATOM 749 N N . ILE A 1 95 ? -3.185 -4.447 2.370 1.00 85.19 95 ILE A N 1
ATOM 750 C CA . ILE A 1 95 ? -2.914 -4.627 0.935 1.00 85.19 95 ILE A CA 1
ATOM 751 C C . ILE A 1 95 ? -1.722 -5.563 0.725 1.00 85.19 95 ILE A C 1
ATOM 753 O O . ILE A 1 95 ? -1.787 -6.443 -0.126 1.00 85.19 95 ILE A O 1
ATOM 757 N N . THR A 1 96 ? -0.656 -5.404 1.513 1.00 80.00 96 THR A N 1
ATOM 758 C CA . THR A 1 96 ? 0.526 -6.274 1.437 1.00 80.00 96 THR A CA 1
ATOM 759 C C . THR A 1 96 ? 0.154 -7.711 1.781 1.00 80.00 96 THR A C 1
ATOM 761 O O . THR A 1 96 ? 0.517 -8.627 1.057 1.00 80.00 96 THR A O 1
ATOM 764 N N . ALA A 1 97 ? -0.628 -7.920 2.841 1.00 79.75 97 ALA A N 1
ATOM 765 C CA . ALA A 1 97 ? -1.072 -9.251 3.231 1.00 79.75 97 ALA A CA 1
ATOM 766 C C . ALA A 1 97 ? -2.008 -9.897 2.196 1.00 79.75 97 ALA A C 1
ATOM 768 O O . ALA A 1 97 ? -1.906 -11.099 1.976 1.00 79.75 97 ALA A O 1
ATOM 769 N N . GLU A 1 98 ? -2.881 -9.117 1.550 1.00 74.12 98 GLU A N 1
ATOM 770 C CA . GLU A 1 98 ? -3.710 -9.593 0.434 1.00 74.12 98 GLU A CA 1
ATOM 771 C C . GLU A 1 98 ? -2.852 -9.943 -0.794 1.00 74.12 98 GLU A C 1
ATOM 773 O O . GLU A 1 98 ? -3.095 -10.950 -1.445 1.00 74.12 98 GLU A O 1
ATOM 778 N N . ALA A 1 99 ? -1.822 -9.148 -1.099 1.00 70.56 99 ALA A N 1
ATOM 779 C CA . ALA A 1 99 ? -0.940 -9.371 -2.246 1.00 70.56 99 ALA A CA 1
ATOM 780 C C . ALA A 1 99 ? 0.053 -10.530 -2.039 1.00 70.56 99 ALA A C 1
ATOM 782 O O . ALA A 1 99 ? 0.422 -11.200 -2.998 1.00 70.56 99 ALA A O 1
ATOM 783 N N . SER A 1 100 ? 0.493 -10.771 -0.800 1.00 65.50 100 SER A N 1
ATOM 784 C CA . SER A 1 100 ? 1.370 -11.894 -0.431 1.00 65.50 100 SER A CA 1
ATOM 785 C C . SER A 1 100 ? 0.608 -13.197 -0.174 1.00 65.50 100 SER A C 1
ATOM 787 O O . SER A 1 100 ? 1.222 -14.256 -0.030 1.00 65.50 100 SER A O 1
ATOM 789 N N . ALA A 1 101 ? -0.719 -13.135 -0.073 1.00 59.88 101 ALA A N 1
ATOM 790 C CA . ALA A 1 101 ? -1.564 -14.310 -0.057 1.00 59.88 101 ALA A CA 1
ATOM 791 C C . ALA A 1 101 ? -1.660 -14.875 -1.482 1.00 59.88 101 ALA A C 1
ATOM 793 O O . ALA A 1 101 ? -2.513 -14.460 -2.259 1.00 59.88 101 ALA A O 1
ATOM 794 N N . ASP A 1 102 ? -0.818 -15.860 -1.817 1.00 52.41 102 ASP A N 1
ATOM 795 C CA . ASP A 1 102 ? -1.122 -16.809 -2.902 1.00 52.41 102 ASP A CA 1
ATOM 796 C C . ASP A 1 102 ? -2.590 -17.231 -2.752 1.00 52.41 102 ASP A C 1
ATOM 798 O O . ASP A 1 102 ? -2.929 -17.613 -1.632 1.00 52.41 102 ASP A O 1
ATOM 802 N N . ASP A 1 103 ? -3.395 -17.147 -3.828 1.00 51.53 103 ASP A N 1
ATOM 803 C CA . ASP A 1 103 ? -4.858 -17.348 -4.082 1.00 51.53 103 ASP A CA 1
ATOM 804 C C . ASP A 1 103 ? -5.685 -18.317 -3.169 1.00 51.53 103 ASP A C 1
ATOM 806 O O . ASP A 1 103 ? -6.671 -18.941 -3.562 1.00 51.53 103 ASP A O 1
ATOM 810 N N . THR A 1 104 ? -5.298 -18.482 -1.913 1.00 49.16 104 THR A N 1
ATOM 811 C CA . THR A 1 104 ? -5.602 -19.587 -0.997 1.00 49.16 104 THR A CA 1
ATOM 812 C C . THR A 1 104 ? -5.693 -19.152 0.466 1.00 49.16 104 THR A C 1
ATOM 814 O O . THR A 1 104 ? -6.230 -19.918 1.265 1.00 49.16 104 THR A O 1
ATOM 817 N N . VAL A 1 105 ? -5.231 -17.952 0.841 1.00 52.66 105 VAL A N 1
ATOM 818 C CA . VAL A 1 105 ? -5.327 -17.472 2.230 1.00 52.66 105 VAL A CA 1
ATOM 819 C C . VAL A 1 105 ? -6.642 -16.730 2.435 1.00 52.66 105 VAL A C 1
ATOM 821 O O . VAL A 1 105 ? -6.950 -15.751 1.759 1.00 52.66 105 VAL A O 1
ATOM 824 N N . SER A 1 106 ? -7.447 -17.199 3.385 1.00 56.72 106 SER A N 1
ATOM 825 C CA . SER A 1 106 ? -8.722 -16.564 3.703 1.00 56.72 106 SER A CA 1
ATOM 826 C C . SER A 1 106 ? -8.521 -15.258 4.481 1.00 56.72 106 SER A C 1
ATOM 828 O O . SER A 1 106 ? -7.586 -15.100 5.267 1.00 56.72 106 SER A O 1
ATOM 830 N N . ARG A 1 107 ? -9.463 -14.322 4.333 1.00 58.00 107 ARG A N 1
ATOM 831 C CA . ARG A 1 107 ? -9.493 -13.044 5.068 1.00 58.00 107 ARG A CA 1
ATOM 832 C C . ARG A 1 107 ? -9.269 -13.189 6.584 1.00 58.00 107 ARG A C 1
ATOM 834 O O . ARG A 1 107 ? -8.645 -12.323 7.195 1.00 58.00 107 ARG A O 1
ATOM 841 N N . ASP A 1 108 ? -9.784 -14.256 7.192 1.00 64.25 108 ASP A N 1
ATOM 842 C CA . ASP A 1 108 ? -9.657 -14.496 8.635 1.00 64.25 108 ASP A CA 1
ATOM 843 C C . ASP A 1 108 ? -8.230 -14.920 9.030 1.00 64.25 108 ASP A C 1
ATOM 845 O O . ASP A 1 108 ? -7.766 -14.601 10.126 1.00 64.25 108 ASP A O 1
ATOM 849 N N . GLU A 1 109 ? -7.493 -15.566 8.127 1.00 62.38 109 GLU A N 1
ATOM 850 C CA . GLU A 1 109 ? -6.089 -15.940 8.331 1.00 62.38 109 GLU A CA 1
ATOM 851 C C . GLU A 1 109 ? -5.154 -14.735 8.209 1.00 62.38 109 GLU A C 1
ATOM 853 O O . GLU A 1 109 ? -4.221 -14.611 9.005 1.00 62.38 109 GLU A O 1
ATOM 858 N N . ILE A 1 110 ? -5.455 -13.797 7.305 1.00 62.31 110 ILE A N 1
ATOM 859 C CA . ILE A 1 110 ? -4.749 -12.510 7.209 1.00 62.31 110 ILE A CA 1
ATOM 860 C C . ILE A 1 110 ? -4.888 -11.726 8.522 1.00 62.31 110 ILE A C 1
ATOM 862 O O . ILE A 1 110 ? -3.897 -11.270 9.096 1.00 62.31 110 ILE A O 1
ATOM 866 N N . LEU A 1 111 ? -6.108 -11.629 9.060 1.00 66.44 111 LEU A N 1
ATOM 867 C CA . LEU A 1 111 ? -6.352 -10.953 10.339 1.00 66.44 111 LEU A CA 1
ATOM 868 C C . LEU A 1 111 ? -5.651 -11.660 11.511 1.00 66.44 111 LEU A C 1
ATOM 870 O O . LEU A 1 111 ? -5.124 -10.999 12.407 1.00 66.44 111 LEU A O 1
ATOM 874 N N . ALA A 1 112 ? -5.593 -12.994 11.500 1.00 68.56 112 ALA A N 1
ATOM 875 C CA . ALA A 1 112 ? -4.886 -13.763 12.519 1.00 68.56 112 ALA A CA 1
ATOM 876 C C . ALA A 1 112 ? -3.356 -13.589 12.451 1.00 68.56 112 ALA A C 1
ATOM 878 O O . ALA A 1 112 ? -2.697 -13.578 13.494 1.00 68.56 112 ALA A O 1
ATOM 879 N N . LEU A 1 113 ? -2.783 -13.442 11.253 1.00 66.50 113 LEU A N 1
ATOM 880 C CA . LEU A 1 113 ? -1.356 -13.166 11.059 1.00 66.50 113 LEU A CA 1
ATOM 881 C C . LEU A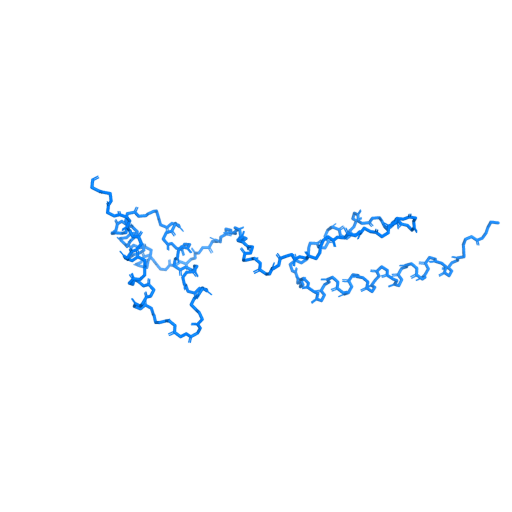 1 113 ? -0.975 -11.777 11.576 1.00 66.50 113 LEU A C 1
ATOM 883 O O . LEU A 1 113 ? 0.000 -11.656 12.320 1.00 66.50 113 LEU A O 1
ATOM 887 N N . LEU A 1 114 ? -1.786 -10.762 11.274 1.00 64.19 114 LEU A N 1
ATOM 888 C CA . LEU A 1 114 ? -1.592 -9.402 11.784 1.00 64.19 114 LEU A CA 1
ATOM 889 C C . LEU A 1 114 ? -1.696 -9.355 13.317 1.00 64.19 114 LEU A C 1
ATOM 891 O O . LEU A 1 114 ? -0.835 -8.779 13.982 1.00 64.19 114 LEU A O 1
ATOM 895 N N . ALA A 1 115 ? -2.671 -10.057 13.903 1.00 66.25 115 ALA A N 1
ATOM 896 C CA . ALA A 1 115 ? -2.824 -10.148 15.357 1.00 66.25 115 ALA A CA 1
ATOM 897 C C . ALA A 1 115 ? -1.655 -10.873 16.056 1.00 66.25 115 ALA A C 1
ATOM 899 O O . ALA A 1 115 ? -1.331 -10.572 17.204 1.00 66.25 115 ALA A O 1
ATOM 900 N N . ARG A 1 116 ? -1.002 -11.832 15.385 1.00 63.97 116 ARG A N 1
ATOM 901 C CA . ARG A 1 116 ? 0.157 -12.568 15.928 1.00 63.97 116 ARG A CA 1
ATOM 902 C C . ARG A 1 116 ? 1.463 -11.780 15.874 1.00 63.97 116 ARG A C 1
ATOM 904 O O . ARG A 1 116 ? 2.387 -12.124 16.609 1.00 63.97 116 ARG A O 1
ATOM 911 N N . ARG A 1 117 ? 1.558 -10.764 15.013 1.00 57.53 117 ARG A N 1
ATOM 912 C CA . ARG A 1 117 ? 2.788 -9.991 14.798 1.00 57.53 117 ARG A CA 1
ATOM 913 C C . ARG A 1 117 ? 2.969 -8.838 15.788 1.00 57.53 117 ARG A C 1
ATOM 915 O O . ARG A 1 117 ? 4.053 -8.266 15.815 1.00 57.53 117 ARG A O 1
ATOM 922 N N . GLN A 1 118 ? 1.979 -8.538 16.637 1.00 49.50 118 GLN A N 1
ATOM 923 C CA . GLN A 1 118 ? 2.167 -7.596 17.742 1.00 49.50 118 GLN A CA 1
ATOM 924 C C . GLN A 1 118 ? 3.243 -8.127 18.710 1.00 49.50 118 GLN A C 1
ATOM 926 O O . GLN A 1 118 ? 3.029 -9.155 19.367 1.00 49.50 118 GLN A O 1
ATOM 931 N N . PRO A 1 119 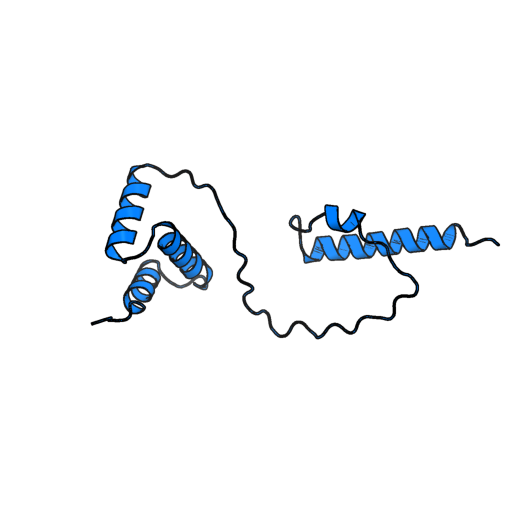? 4.399 -7.451 18.853 1.00 47.34 119 PRO A N 1
ATOM 932 C CA . PRO A 1 119 ? 5.300 -7.755 19.945 1.00 47.34 119 PRO A CA 1
ATOM 933 C C . PRO A 1 119 ? 4.577 -7.376 21.240 1.00 47.34 119 PRO A C 1
ATOM 935 O O . PRO A 1 119 ? 4.082 -6.262 21.386 1.00 47.34 119 PRO A O 1
ATOM 938 N N . ARG A 1 120 ? 4.510 -8.304 22.200 1.00 48.12 120 ARG A N 1
ATOM 939 C CA . ARG A 1 120 ? 4.148 -7.974 23.584 1.00 48.12 120 ARG A CA 1
ATOM 940 C C . ARG A 1 120 ? 5.264 -7.101 24.155 1.00 48.12 120 ARG A C 1
ATOM 942 O O . ARG A 1 120 ? 6.164 -7.609 24.817 1.00 48.12 120 ARG A O 1
ATOM 949 N N . THR A 1 121 ? 5.231 -5.806 23.879 1.00 42.47 121 THR A N 1
ATOM 950 C CA . THR A 1 121 ? 5.931 -4.815 24.687 1.00 42.47 121 THR A CA 1
ATOM 951 C C . THR A 1 121 ? 5.173 -4.708 26.005 1.00 42.47 121 THR A C 1
ATOM 953 O O . THR A 1 121 ? 4.099 -4.117 26.094 1.00 42.47 121 THR A O 1
ATOM 956 N N . ALA A 1 122 ? 5.704 -5.429 26.994 1.00 38.00 122 ALA A N 1
ATOM 957 C CA . ALA A 1 122 ? 5.436 -5.218 28.409 1.00 38.00 122 ALA A CA 1
ATOM 958 C C . ALA A 1 122 ? 6.083 -3.913 28.889 1.00 38.00 122 ALA A C 1
ATOM 960 O O . ALA A 1 122 ? 7.110 -3.518 28.288 1.00 38.00 122 ALA A O 1
#

Secondary structure (DSSP, 8-state):
----HHHHHHHHHHHHHHHHHHHHHHGGGS-HHHHHH----TTPPP--PPP--S---------------HHHHHHHHHHHHHHT--HHHHHHHHHHHHHHS-TT--HHHHHHHHHHS-----

Organism: NCBI:txid455432

Radius of gyration: 24.55 Å; chains: 1; bounding box: 53×32×75 Å